Protein AF-A0A506XE75-F1 (afdb_monomer)

Nearest PDB structures (foldseek):
  2o48-assembly1_X  TM=9.927E-01  e=6.125E-06  Macaca fascicularis
  4gqa-assembly1_A-2  TM=9.554E-01  e=1.207E-05  Klebsiella pneumoniae 342
  4gqa-assembly2_D  TM=9.560E-01  e=1.128E-05  Klebsiella pneumoniae 342
  4gqa-assembly2_C-3  TM=9.571E-01  e=2.380E-05  Klebsiella pneumoniae 342
  4had-assembly1_D  TM=9.519E-01  e=2.547E-05  Rhizobium etli CFN 42

Sequence (68 aa):
VVAVASRSAERASEFAARHGIEAAYGSYEQLVADPQVDVVLVAAPHSEHRRLALLAIDAGKHVLVEKP

pLDDT: mean 97.24, std 2.53, range [80.56, 98.69]

Foldseek 3Di:
DQADEDCQQVVQVVVCVVVVHNYGYNDLLVVLLDPVAQEDEAPDPPVCQVVSQVSNVVSVHHYDYDDD

Solvent-accessible surface area (backbone atoms only — not comparable to full-atom values): 3935 Å² total; per-residue (Å²): 122,66,63,44,58,29,90,41,44,67,63,13,43,54,50,17,66,76,69,74,32,82,34,56,22,46,33,63,68,60,48,48,66,36,89,87,54,65,66,46,76,47,80,65,64,52,90,43,45,68,60,52,49,48,53,29,46,76,57,72,29,46,76,47,72,57,88,101

Secondary structure (DSSP, 8-state):
--EEE-SSHHHHHHHHHHHT-SEEESSHHHHHH-TT--EEEE-S-HHHHHHHHHHHHHTT-EEEE---

Structure (mmCIF, N/CA/C/O backbone):
data_AF-A0A506XE75-F1
#
_entry.id   AF-A0A506XE75-F1
#
loop_
_atom_site.group_PDB
_atom_site.id
_atom_site.type_symbol
_atom_site.label_atom_id
_atom_site.label_alt_id
_atom_site.label_comp_id
_atom_site.label_asym_id
_atom_site.label_entity_id
_atom_site.label_seq_id
_atom_site.pdbx_PDB_ins_code
_atom_site.Cartn_x
_atom_site.Cartn_y
_atom_site.Cartn_z
_atom_site.occupancy
_atom_site.B_iso_or_equiv
_atom_site.auth_seq_id
_atom_site.auth_comp_id
_atom_site.auth_asym_id
_atom_site.auth_atom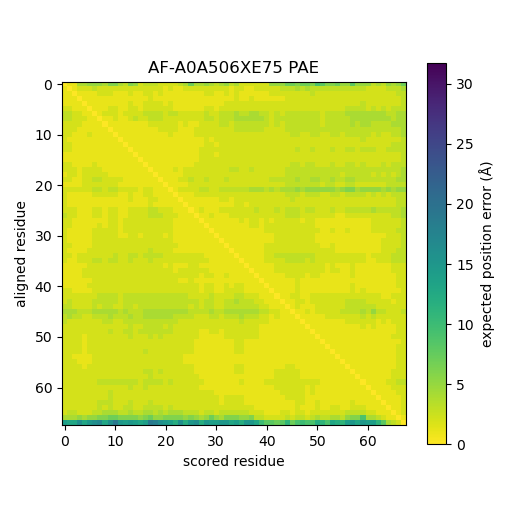_id
_atom_site.pdbx_PDB_model_num
ATOM 1 N N . VAL A 1 1 ? -4.720 9.860 5.947 1.00 89.31 1 VAL A N 1
ATOM 2 C CA . VAL A 1 1 ? -3.848 8.697 5.662 1.00 89.31 1 VAL A CA 1
ATOM 3 C C . VAL A 1 1 ? -3.821 7.863 6.924 1.00 89.31 1 VAL A C 1
ATOM 5 O O . VAL A 1 1 ? -3.443 8.412 7.947 1.00 89.31 1 VAL A O 1
ATOM 8 N N . VAL A 1 2 ? -4.298 6.618 6.873 1.00 96.75 2 VAL A N 1
ATOM 9 C CA . VAL A 1 2 ? -4.398 5.743 8.061 1.00 96.75 2 VAL A CA 1
ATOM 10 C C . VAL A 1 2 ? -3.132 4.907 8.284 1.00 96.75 2 VAL A C 1
ATOM 12 O O . VAL A 1 2 ? -2.775 4.628 9.421 1.00 96.75 2 VAL A O 1
ATOM 15 N N . ALA A 1 3 ? -2.407 4.586 7.206 1.00 97.81 3 ALA A N 1
ATOM 16 C CA . ALA A 1 3 ? -1.215 3.748 7.244 1.00 97.81 3 ALA A CA 1
ATOM 17 C C . ALA A 1 3 ? -0.148 4.179 6.224 1.00 97.81 3 ALA A C 1
ATOM 19 O O . ALA A 1 3 ? -0.462 4.781 5.193 1.00 97.81 3 ALA A O 1
ATOM 20 N N . VAL A 1 4 ? 1.109 3.813 6.486 1.00 98.25 4 VAL A N 1
ATOM 21 C CA . VAL A 1 4 ? 2.235 3.902 5.541 1.00 98.25 4 VAL A CA 1
ATOM 22 C C . VAL A 1 4 ? 3.051 2.607 5.547 1.00 98.25 4 VAL A C 1
ATOM 24 O O . VAL A 1 4 ? 3.169 1.947 6.577 1.00 98.25 4 VAL A O 1
ATOM 27 N N . ALA A 1 5 ? 3.646 2.244 4.408 1.00 97.75 5 ALA A N 1
ATOM 28 C CA . ALA A 1 5 ? 4.545 1.097 4.304 1.00 97.75 5 ALA A CA 1
ATOM 29 C C . ALA A 1 5 ? 5.850 1.425 3.585 1.00 97.75 5 ALA A C 1
ATOM 31 O O . ALA A 1 5 ? 5.901 2.223 2.647 1.00 97.75 5 ALA A O 1
ATOM 32 N N . SER A 1 6 ? 6.908 0.738 3.998 1.00 96.44 6 SER A N 1
ATOM 33 C CA . SER A 1 6 ? 8.223 0.749 3.364 1.00 96.44 6 SER A CA 1
ATOM 34 C C . SER A 1 6 ? 8.845 -0.635 3.501 1.00 96.44 6 SER A C 1
ATOM 36 O O . SER A 1 6 ? 8.553 -1.346 4.451 1.00 96.44 6 SER A O 1
ATOM 38 N N . ARG A 1 7 ? 9.781 -0.994 2.614 1.00 94.19 7 ARG A N 1
ATOM 39 C CA . ARG A 1 7 ? 10.614 -2.211 2.761 1.00 94.19 7 ARG A CA 1
ATOM 40 C C . ARG A 1 7 ? 11.529 -2.182 3.996 1.00 94.19 7 ARG A C 1
ATOM 42 O O . ARG A 1 7 ? 12.201 -3.163 4.286 1.00 94.19 7 ARG A O 1
ATOM 49 N N . SER A 1 8 ? 11.621 -1.035 4.667 1.00 95.62 8 SER A N 1
ATOM 50 C CA . SER A 1 8 ? 12.324 -0.849 5.934 1.00 95.62 8 SER A CA 1
ATOM 51 C C . SER A 1 8 ? 11.311 -0.384 6.974 1.00 95.62 8 SER A C 1
ATOM 53 O O . SER A 1 8 ? 10.721 0.689 6.818 1.00 95.62 8 SER A O 1
ATOM 55 N N . ALA A 1 9 ? 11.136 -1.186 8.026 1.00 96.31 9 ALA A N 1
ATOM 56 C CA . ALA A 1 9 ? 10.251 -0.869 9.144 1.00 96.31 9 ALA A CA 1
ATOM 57 C C . ALA A 1 9 ? 10.648 0.447 9.828 1.00 96.31 9 ALA A C 1
ATOM 59 O O . ALA A 1 9 ? 9.789 1.271 10.114 1.00 96.31 9 ALA A O 1
ATOM 60 N N . GLU A 1 10 ? 11.949 0.686 10.002 1.00 98.00 10 GLU A N 1
ATOM 61 C CA . GLU A 1 10 ? 12.480 1.934 10.560 1.00 98.00 10 GLU A CA 1
ATOM 62 C C . GLU A 1 10 ? 12.033 3.151 9.739 1.00 98.00 10 GLU A C 1
ATOM 64 O O . GLU A 1 10 ? 11.409 4.062 10.276 1.00 98.00 10 GLU A O 1
ATOM 69 N N . ARG A 1 11 ? 12.229 3.122 8.413 1.00 97.31 11 ARG A N 1
ATOM 70 C CA . ARG A 1 11 ? 11.800 4.221 7.531 1.00 97.31 11 ARG A CA 1
ATOM 71 C C . ARG A 1 11 ? 10.286 4.437 7.544 1.00 97.31 11 ARG A C 1
ATOM 73 O O . ARG A 1 11 ? 9.847 5.577 7.415 1.00 97.31 11 ARG A O 1
ATOM 80 N N . ALA A 1 12 ? 9.493 3.367 7.647 1.00 97.81 12 ALA A N 1
ATOM 81 C CA . ALA A 1 12 ? 8.039 3.483 7.762 1.00 97.81 12 ALA A CA 1
ATOM 82 C C . ALA A 1 12 ? 7.651 4.183 9.072 1.00 97.81 12 ALA A C 1
ATOM 84 O O . ALA A 1 12 ? 6.879 5.139 9.040 1.00 97.81 12 ALA A O 1
ATOM 85 N N . SER A 1 13 ? 8.235 3.759 10.195 1.00 98.12 13 SER A N 1
ATOM 86 C CA . SER A 1 13 ? 7.989 4.337 11.519 1.00 98.12 13 SER A CA 1
ATOM 87 C C . SER A 1 13 ? 8.424 5.7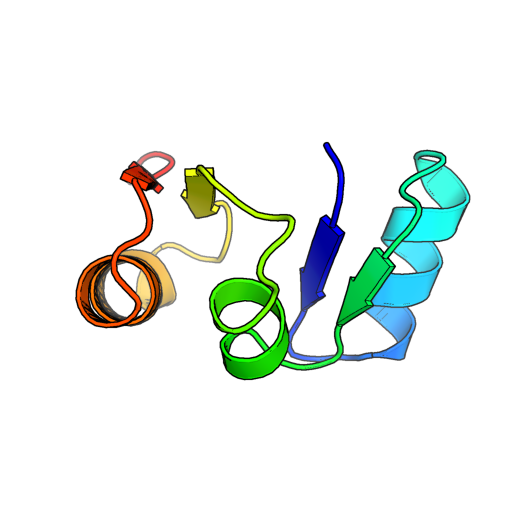99 11.609 1.00 98.12 13 SER A C 1
ATOM 89 O O . SER A 1 13 ? 7.675 6.629 12.115 1.00 98.12 13 SER A O 1
ATOM 91 N N . GLU A 1 14 ? 9.595 6.152 11.071 1.00 98.31 14 GLU A N 1
ATOM 92 C CA . GLU A 1 14 ? 10.060 7.544 11.019 1.00 98.31 14 GLU A CA 1
ATOM 93 C C . GLU A 1 14 ? 9.123 8.438 10.202 1.00 98.31 14 GLU A C 1
ATOM 95 O O . GLU A 1 14 ? 8.814 9.561 10.608 1.00 98.31 14 GLU A O 1
ATOM 100 N N . PHE A 1 15 ? 8.667 7.954 9.042 1.00 98.00 15 PHE A N 1
ATOM 101 C CA . PHE A 1 15 ? 7.729 8.691 8.201 1.00 98.00 15 PHE A CA 1
ATOM 102 C C . PHE A 1 15 ? 6.381 8.864 8.906 1.00 98.00 15 PHE A C 1
ATOM 104 O O . PHE A 1 15 ? 5.831 9.964 8.921 1.00 98.00 15 PHE A O 1
ATOM 111 N N . ALA A 1 16 ? 5.876 7.803 9.537 1.00 98.25 16 ALA A N 1
ATOM 112 C CA . ALA A 1 16 ? 4.635 7.849 10.292 1.00 98.25 16 ALA A CA 1
ATOM 113 C C . ALA A 1 16 ? 4.710 8.846 11.454 1.00 98.25 16 ALA A C 1
ATOM 115 O O . ALA A 1 16 ? 3.845 9.711 11.564 1.00 98.25 16 ALA A O 1
ATOM 116 N N . ALA A 1 17 ? 5.789 8.812 12.243 1.00 98.19 17 ALA A N 1
ATOM 117 C CA . ALA A 1 17 ? 6.016 9.752 13.339 1.00 98.19 17 ALA A CA 1
ATOM 118 C C . ALA A 1 17 ? 6.098 11.206 12.849 1.00 98.19 17 ALA A C 1
ATOM 120 O O . ALA A 1 17 ? 5.499 12.100 13.444 1.00 98.19 17 ALA A O 1
ATOM 121 N N . ARG A 1 18 ? 6.795 11.449 11.731 1.00 98.38 18 ARG A N 1
ATOM 122 C CA . ARG A 1 18 ? 6.931 12.788 11.134 1.00 98.38 18 ARG A CA 1
ATOM 123 C C . ARG A 1 18 ? 5.598 13.372 10.669 1.00 98.38 18 ARG A C 1
ATOM 125 O O . ARG A 1 18 ? 5.429 14.588 10.702 1.00 98.38 18 ARG A O 1
ATOM 132 N N . HIS A 1 19 ? 4.684 12.525 10.206 1.00 97.81 19 HIS A N 1
ATOM 133 C CA . HIS A 1 19 ? 3.428 12.944 9.584 1.00 97.81 19 HIS A CA 1
ATOM 134 C C . HIS A 1 19 ? 2.182 12.658 10.435 1.00 97.81 19 HIS A C 1
ATOM 136 O O . HIS A 1 19 ? 1.075 12.941 9.981 1.00 97.81 19 HIS A O 1
ATOM 142 N N . GLY A 1 20 ? 2.344 12.129 11.652 1.00 97.44 20 GLY A N 1
ATOM 143 C CA . GLY A 1 20 ? 1.232 11.779 12.540 1.00 97.44 20 GLY A CA 1
ATOM 144 C C . GLY A 1 20 ? 0.334 10.669 11.982 1.00 97.44 20 GLY A C 1
ATOM 145 O O . GLY A 1 20 ? -0.881 10.741 12.134 1.00 97.44 20 GLY A O 1
ATOM 146 N N . ILE A 1 21 ? 0.913 9.683 11.290 1.00 98.00 21 ILE A N 1
ATOM 147 C CA . ILE A 1 21 ? 0.185 8.528 10.741 1.00 98.00 21 ILE A CA 1
ATOM 148 C C . ILE A 1 21 ? 0.164 7.419 11.793 1.00 98.00 21 ILE A C 1
ATOM 150 O O . ILE A 1 21 ? 1.195 7.105 12.382 1.00 98.00 21 ILE A O 1
ATOM 154 N N . GLU A 1 22 ? -1.008 6.832 12.020 1.00 95.44 22 GLU A N 1
ATOM 155 C CA . GLU A 1 22 ? -1.247 5.889 13.116 1.00 95.44 22 GLU A CA 1
ATOM 156 C C . GLU A 1 22 ? -0.559 4.532 12.908 1.00 95.44 22 GLU A C 1
ATOM 158 O O . GLU A 1 22 ? 0.055 4.007 13.837 1.00 95.44 22 GLU A O 1
ATOM 163 N N . ALA A 1 23 ? -0.604 3.985 11.688 1.00 97.69 23 ALA A N 1
ATOM 164 C CA . ALA A 1 23 ? -0.011 2.688 11.367 1.00 97.69 23 ALA A CA 1
ATOM 165 C C . ALA A 1 23 ? 1.215 2.797 10.442 1.00 97.69 23 ALA A C 1
ATOM 167 O O . ALA A 1 23 ? 1.214 3.508 9.431 1.00 97.69 23 ALA A O 1
ATOM 168 N N . ALA A 1 24 ? 2.262 2.035 10.763 1.00 98.31 24 ALA A N 1
ATOM 169 C CA . ALA A 1 24 ? 3.483 1.923 9.972 1.00 98.31 24 ALA A CA 1
ATOM 170 C C . ALA A 1 24 ? 3.859 0.452 9.773 1.00 98.31 24 ALA A C 1
ATOM 172 O O . ALA A 1 24 ? 3.977 -0.301 10.740 1.00 98.31 24 ALA A O 1
ATOM 173 N N . TYR A 1 25 ? 4.089 0.052 8.523 1.00 98.25 25 TYR A N 1
ATOM 174 C CA . TYR A 1 25 ? 4.382 -1.332 8.161 1.00 98.25 25 TYR A CA 1
ATOM 175 C C . TYR A 1 25 ? 5.748 -1.482 7.488 1.00 98.25 25 TYR A C 1
ATOM 177 O O . TYR A 1 25 ? 6.145 -0.684 6.635 1.00 98.25 25 TYR A O 1
ATOM 185 N N . GLY A 1 26 ? 6.461 -2.549 7.858 1.00 97.31 26 GLY A N 1
ATOM 186 C CA . GLY A 1 26 ? 7.755 -2.921 7.276 1.00 97.31 26 GLY A CA 1
ATOM 187 C C . GLY A 1 26 ? 7.645 -3.722 5.976 1.00 97.31 26 GLY A C 1
ATOM 188 O O . GLY A 1 26 ? 8.667 -4.094 5.398 1.00 97.31 26 GLY A O 1
ATOM 189 N N . SER A 1 27 ? 6.424 -4.004 5.520 1.00 96.94 27 SER A N 1
ATOM 190 C CA . SER A 1 27 ? 6.156 -4.628 4.231 1.00 96.94 27 SER A CA 1
ATOM 191 C C . SER A 1 27 ? 4.874 -4.082 3.605 1.00 96.94 27 SER A C 1
ATOM 193 O O . SER A 1 27 ? 3.999 -3.541 4.284 1.00 96.94 27 SER A O 1
ATOM 195 N N . TYR A 1 28 ? 4.763 -4.213 2.285 1.00 97.75 28 TYR A N 1
ATOM 196 C CA . TYR A 1 28 ? 3.577 -3.764 1.555 1.00 97.75 28 TYR A CA 1
ATOM 197 C C . TYR A 1 28 ? 2.411 -4.739 1.733 1.00 97.75 28 TYR A C 1
ATOM 199 O O . TYR A 1 28 ? 1.258 -4.327 1.737 1.00 97.75 28 TYR A O 1
ATOM 207 N N . GLU A 1 29 ? 2.721 -6.017 1.941 1.00 97.88 29 GLU A N 1
ATOM 208 C CA . GLU A 1 29 ? 1.773 -7.100 2.192 1.00 97.88 29 GLU A CA 1
ATOM 209 C C . GLU A 1 29 ? 0.997 -6.858 3.493 1.00 97.88 29 GLU A C 1
ATOM 211 O O . GLU A 1 29 ? -0.214 -7.049 3.532 1.00 97.88 29 GLU A O 1
ATOM 216 N N . GLN A 1 30 ? 1.674 -6.364 4.536 1.00 97.88 30 GLN A N 1
ATOM 217 C CA . GLN A 1 30 ? 1.021 -5.966 5.785 1.00 97.88 30 GLN A CA 1
ATOM 218 C C . GLN A 1 30 ? 0.049 -4.798 5.573 1.00 97.88 30 GLN A C 1
ATOM 220 O O . GLN A 1 30 ? -1.053 -4.828 6.108 1.00 97.88 30 GLN A O 1
ATOM 225 N N . LEU A 1 31 ? 0.426 -3.805 4.759 1.00 98.25 31 LEU A N 1
ATOM 226 C CA . LEU A 1 31 ? -0.425 -2.645 4.488 1.00 98.25 31 LEU A CA 1
ATOM 227 C C . LEU A 1 31 ? -1.675 -3.007 3.683 1.00 98.25 31 LEU A C 1
ATOM 229 O O . LEU A 1 31 ? -2.757 -2.526 3.997 1.00 98.25 31 LEU A O 1
ATOM 233 N N . VAL A 1 32 ? -1.557 -3.856 2.661 1.00 98.38 32 VAL A N 1
ATOM 234 C CA . VAL A 1 32 ? -2.737 -4.257 1.874 1.00 98.38 32 VAL A CA 1
ATOM 235 C C . VAL A 1 32 ? -3.640 -5.240 2.625 1.00 98.38 32 VAL A C 1
ATOM 237 O O . VAL A 1 32 ? -4.818 -5.338 2.300 1.00 98.38 32 VAL A O 1
ATOM 240 N N . ALA A 1 33 ? -3.120 -5.942 3.637 1.00 98.31 33 ALA A N 1
ATOM 241 C CA . ALA A 1 33 ? -3.910 -6.810 4.509 1.00 98.31 33 ALA A CA 1
ATOM 242 C C . ALA A 1 33 ? -4.683 -6.040 5.596 1.00 98.31 33 ALA A C 1
ATOM 244 O O . ALA A 1 33 ? -5.577 -6.615 6.218 1.00 98.31 33 ALA A O 1
ATOM 245 N N . ASP A 1 34 ? -4.365 -4.763 5.831 1.00 98.12 34 ASP A N 1
ATOM 246 C CA . ASP A 1 34 ? -5.038 -3.950 6.841 1.00 98.12 34 ASP A CA 1
ATOM 247 C C . ASP A 1 34 ? -6.511 -3.701 6.442 1.00 98.12 34 ASP A C 1
ATOM 249 O O . ASP A 1 34 ? -6.785 -3.127 5.375 1.00 98.12 34 ASP A O 1
ATOM 253 N N . PRO A 1 35 ? -7.491 -4.127 7.264 1.00 97.38 35 PRO A N 1
ATOM 254 C CA . PRO A 1 35 ? -8.902 -3.872 6.997 1.00 97.38 35 PRO A CA 1
ATOM 255 C C . PRO A 1 35 ? -9.288 -2.388 7.100 1.00 97.38 35 PRO A C 1
ATOM 257 O O . PRO A 1 35 ? -10.357 -2.035 6.620 1.00 97.38 35 PRO A O 1
ATOM 260 N N . GLN A 1 36 ? -8.460 -1.526 7.700 1.00 97.56 36 GLN A N 1
ATOM 261 C CA . GLN A 1 36 ? -8.693 -0.077 7.777 1.00 97.56 36 GLN A CA 1
ATOM 262 C C . GLN A 1 36 ? -8.267 0.675 6.502 1.00 97.56 36 GLN A C 1
ATOM 264 O O . GLN A 1 36 ? -8.555 1.863 6.363 1.00 97.56 36 GLN A O 1
ATOM 269 N N . VAL A 1 37 ? -7.561 0.021 5.572 1.00 98.12 37 VAL A N 1
ATOM 270 C CA . VAL A 1 37 ? -7.101 0.635 4.317 1.00 98.12 37 VAL A CA 1
ATOM 271 C C . VAL A 1 37 ? -8.098 0.355 3.196 1.00 98.12 37 VAL A C 1
ATOM 273 O O . VAL A 1 37 ? -8.219 -0.784 2.755 1.00 98.12 37 VAL A O 1
ATOM 276 N N . ASP A 1 38 ? -8.753 1.389 2.669 1.00 98.31 38 ASP A N 1
ATOM 277 C CA . ASP A 1 38 ? -9.670 1.262 1.519 1.00 98.31 38 ASP A CA 1
ATOM 278 C C . ASP A 1 38 ? -8.976 1.499 0.163 1.00 98.31 38 ASP A C 1
ATOM 280 O O . ASP A 1 38 ? -9.289 0.865 -0.849 1.00 98.31 38 ASP A O 1
ATOM 284 N N . VAL A 1 39 ? -8.018 2.433 0.140 1.00 98.44 39 VAL A N 1
ATOM 285 C CA . VAL A 1 39 ? -7.324 2.906 -1.066 1.00 98.44 39 VAL A CA 1
ATOM 286 C C . VAL A 1 39 ? -5.817 2.936 -0.824 1.00 98.44 39 VAL A C 1
ATOM 288 O O . VAL A 1 39 ? -5.356 3.449 0.197 1.00 98.44 39 VAL A O 1
ATOM 291 N N . VAL A 1 40 ? -5.039 2.444 -1.787 1.00 98.50 40 VAL A N 1
ATOM 292 C CA . VAL A 1 40 ? -3.572 2.453 -1.770 1.00 98.50 40 VAL A CA 1
ATOM 293 C C . VAL A 1 40 ? -3.039 3.469 -2.777 1.00 98.50 40 VAL A C 1
ATOM 295 O O . VAL A 1 40 ? -3.321 3.382 -3.972 1.00 98.50 40 VAL A O 1
ATOM 298 N N . LEU A 1 41 ? -2.220 4.407 -2.293 1.00 98.31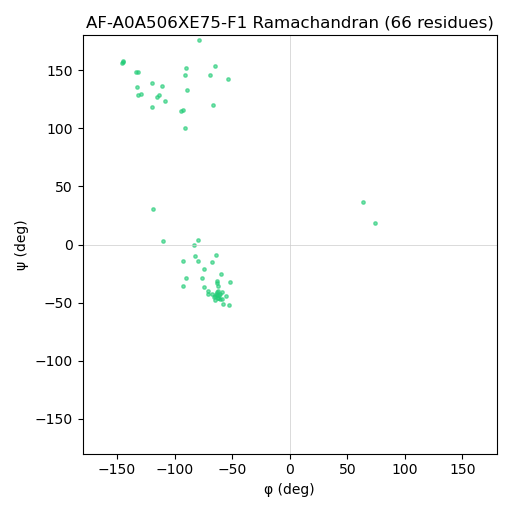 41 LEU A N 1
ATOM 299 C CA . LEU A 1 41 ? -1.396 5.279 -3.130 1.00 98.31 41 LEU A CA 1
ATOM 300 C C . LEU A 1 41 ? -0.013 4.648 -3.321 1.00 98.31 41 LEU A C 1
ATOM 302 O O . LEU A 1 41 ? 0.760 4.525 -2.369 1.00 98.31 41 LEU A O 1
ATOM 306 N N . VAL A 1 42 ? 0.324 4.286 -4.555 1.00 97.94 42 VAL A N 1
ATOM 307 C CA . VAL A 1 42 ? 1.649 3.775 -4.911 1.00 97.94 42 VAL A CA 1
ATOM 308 C C . VAL A 1 42 ? 2.536 4.945 -5.333 1.00 97.94 42 VAL A C 1
ATOM 310 O O . VAL A 1 42 ? 2.446 5.419 -6.459 1.00 97.94 42 VAL A O 1
ATOM 313 N N . ALA A 1 43 ? 3.397 5.388 -4.413 1.00 95.75 43 ALA A N 1
ATOM 314 C CA . ALA A 1 43 ? 4.412 6.430 -4.624 1.00 95.75 43 ALA A CA 1
ATOM 315 C C . ALA A 1 43 ? 5.849 5.896 -4.406 1.00 95.75 43 ALA A C 1
ATOM 317 O O . ALA A 1 43 ? 6.739 6.596 -3.921 1.00 95.75 43 ALA A O 1
ATOM 318 N N . ALA A 1 44 ? 6.055 4.607 -4.693 1.00 94.00 44 ALA A N 1
ATOM 319 C CA . ALA A 1 44 ? 7.361 3.949 -4.659 1.00 94.00 44 ALA A CA 1
ATOM 320 C C . ALA A 1 44 ? 8.173 4.285 -5.933 1.00 94.00 44 ALA A C 1
ATOM 322 O O . ALA A 1 44 ? 7.654 4.947 -6.823 1.00 94.00 44 ALA A O 1
ATOM 323 N N . PRO A 1 45 ? 9.443 3.855 -6.074 1.00 95.06 45 PRO A N 1
ATOM 324 C CA . PRO A 1 45 ? 10.136 3.966 -7.357 1.00 95.06 45 PRO A CA 1
ATOM 325 C C . PRO A 1 45 ? 9.333 3.318 -8.493 1.00 95.06 45 PRO A C 1
ATOM 327 O O . PRO A 1 45 ? 8.756 2.248 -8.295 1.00 95.06 45 PRO A O 1
ATOM 330 N N . HIS A 1 46 ? 9.362 3.919 -9.684 1.00 95.88 46 HIS A N 1
ATOM 331 C CA . HIS A 1 46 ? 8.563 3.502 -10.846 1.00 95.88 46 HIS A CA 1
ATOM 332 C C . HIS A 1 46 ? 8.677 2.006 -11.197 1.00 95.88 46 HIS A C 1
ATOM 334 O O . HIS A 1 46 ? 7.709 1.378 -11.624 1.00 95.88 46 HIS A O 1
ATOM 340 N N . SER A 1 47 ? 9.843 1.391 -10.961 1.00 96.88 47 SER A N 1
ATOM 341 C CA . SER A 1 47 ? 10.064 -0.048 -11.161 1.00 96.88 47 SER A CA 1
ATOM 342 C C . SER A 1 47 ? 9.140 -0.933 -10.314 1.00 96.88 47 SER A C 1
ATOM 344 O O . SER A 1 47 ? 8.861 -2.070 -10.687 1.00 96.88 47 SER A O 1
ATOM 346 N N . GLU A 1 48 ? 8.647 -0.419 -9.187 1.00 96.88 48 GLU A N 1
ATOM 347 C CA . GLU A 1 48 ? 7.758 -1.127 -8.267 1.00 96.88 48 GLU A CA 1
ATOM 348 C C . GLU A 1 48 ? 6.273 -0.886 -8.557 1.00 96.88 48 GLU A C 1
ATOM 350 O O . GLU A 1 48 ? 5.443 -1.640 -8.047 1.00 96.88 48 GLU A O 1
ATOM 355 N N . HIS A 1 49 ? 5.915 0.111 -9.378 1.00 97.69 49 HIS A N 1
ATOM 356 C CA . HIS A 1 49 ? 4.522 0.515 -9.596 1.00 97.69 49 HIS A CA 1
ATOM 357 C C . HIS A 1 49 ? 3.632 -0.656 -9.990 1.00 97.69 49 HIS A C 1
ATOM 359 O O . HIS A 1 49 ? 2.635 -0.928 -9.326 1.00 97.69 49 HIS A O 1
ATOM 365 N N . ARG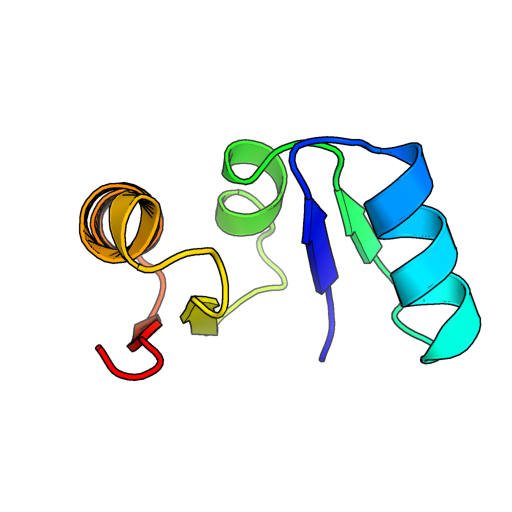 A 1 50 ? 4.037 -1.412 -11.017 1.00 97.88 50 ARG A N 1
ATOM 366 C CA . ARG A 1 50 ? 3.279 -2.575 -11.488 1.00 97.88 50 ARG A CA 1
ATOM 367 C C . ARG A 1 50 ? 3.096 -3.619 -10.388 1.00 97.88 50 ARG A C 1
ATOM 369 O O . ARG A 1 50 ? 1.996 -4.129 -10.213 1.00 97.88 50 ARG A O 1
ATOM 376 N N . ARG A 1 51 ? 4.167 -3.964 -9.667 1.00 98.00 51 ARG A N 1
ATOM 377 C CA . ARG A 1 51 ? 4.128 -5.019 -8.645 1.00 98.00 51 ARG A CA 1
ATOM 378 C C . ARG A 1 51 ? 3.224 -4.622 -7.479 1.00 98.00 51 ARG A C 1
ATOM 380 O O . ARG A 1 51 ? 2.413 -5.430 -7.046 1.00 98.00 51 ARG A O 1
ATOM 387 N N . LEU A 1 52 ? 3.351 -3.388 -6.995 1.00 98.12 52 LEU A N 1
ATOM 388 C CA . LEU A 1 52 ? 2.588 -2.891 -5.850 1.00 98.12 52 LEU A CA 1
ATOM 389 C C . LEU A 1 52 ? 1.131 -2.595 -6.197 1.00 98.12 52 LEU A C 1
ATOM 391 O O . LEU A 1 52 ? 0.253 -2.866 -5.384 1.00 98.12 52 LEU A O 1
ATOM 395 N N . ALA A 1 5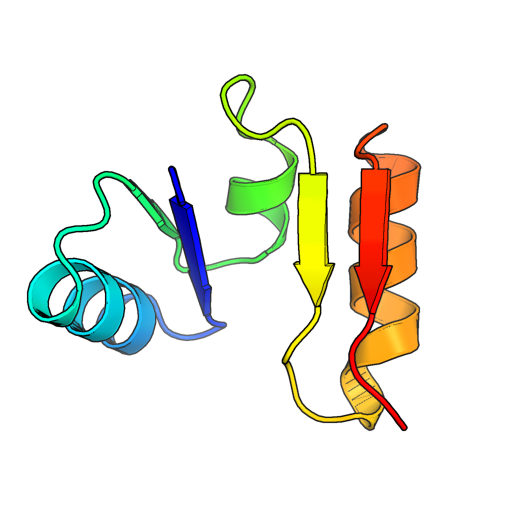3 ? 0.863 -2.095 -7.405 1.00 98.44 53 ALA A N 1
ATOM 396 C CA . ALA A 1 53 ? -0.501 -1.912 -7.876 1.00 98.44 53 ALA A CA 1
ATOM 397 C C . ALA A 1 53 ? -1.232 -3.255 -7.970 1.00 98.44 53 ALA A C 1
ATOM 399 O O . ALA A 1 53 ? -2.341 -3.369 -7.463 1.00 98.44 53 ALA A O 1
ATOM 400 N N . LEU A 1 54 ? -0.596 -4.282 -8.547 1.00 98.62 54 LEU A N 1
ATOM 401 C CA . LEU A 1 54 ? -1.184 -5.622 -8.610 1.00 98.62 54 LEU A CA 1
ATOM 402 C C . LEU A 1 54 ? -1.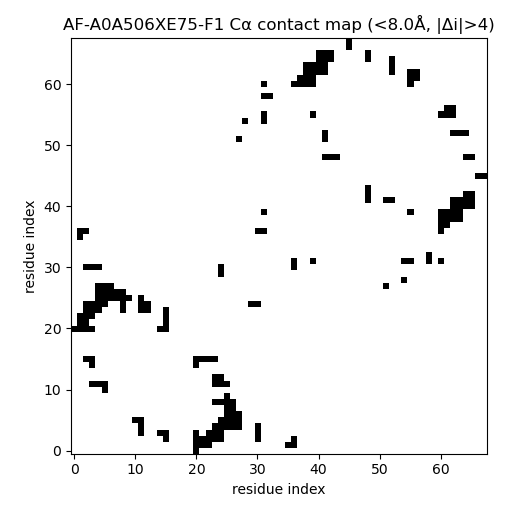376 -6.227 -7.219 1.00 98.62 54 LEU A C 1
ATOM 404 O O . LEU A 1 54 ? -2.453 -6.731 -6.945 1.00 98.62 54 LEU A O 1
ATOM 408 N N . LEU A 1 55 ? -0.402 -6.087 -6.313 1.00 98.56 55 LEU A N 1
ATOM 409 C CA . LEU A 1 55 ? -0.549 -6.530 -4.922 1.00 98.56 55 LEU A CA 1
ATOM 410 C C . LEU A 1 55 ? -1.776 -5.901 -4.237 1.00 98.56 55 LEU A C 1
ATOM 412 O O . LEU A 1 55 ? -2.520 -6.589 -3.543 1.00 98.56 55 LEU A O 1
ATOM 416 N N . ALA A 1 56 ? -1.992 -4.598 -4.423 1.00 98.62 56 ALA A N 1
ATOM 417 C CA . ALA A 1 56 ? -3.136 -3.902 -3.844 1.00 98.62 56 ALA A CA 1
ATOM 418 C C . ALA A 1 56 ? -4.465 -4.300 -4.515 1.00 98.62 56 ALA A C 1
ATOM 420 O O . ALA A 1 56 ? -5.452 -4.509 -3.812 1.00 98.62 56 ALA A O 1
ATOM 421 N N . ILE A 1 57 ? -4.480 -4.470 -5.843 1.00 98.62 57 ILE A N 1
ATOM 422 C CA . ILE A 1 57 ? -5.648 -4.959 -6.595 1.00 98.62 57 ILE A CA 1
ATOM 423 C C . ILE A 1 57 ? -6.023 -6.380 -6.157 1.00 98.62 57 ILE A C 1
ATOM 425 O O . ILE A 1 57 ? -7.193 -6.639 -5.889 1.00 98.62 57 ILE A O 1
ATOM 429 N N . ASP A 1 58 ? -5.045 -7.280 -6.035 1.00 98.69 58 ASP A N 1
ATOM 430 C CA . ASP A 1 58 ? -5.248 -8.670 -5.609 1.00 98.69 58 ASP A CA 1
ATOM 431 C C . ASP A 1 58 ? -5.790 -8.746 -4.172 1.00 98.69 58 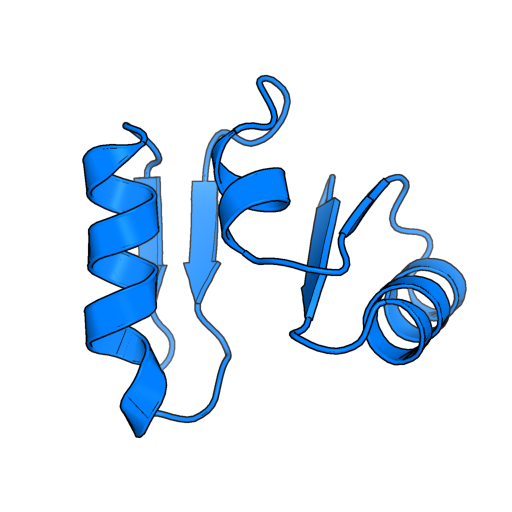ASP A C 1
ATOM 433 O O . ASP A 1 58 ? -6.586 -9.625 -3.847 1.00 98.69 58 ASP A O 1
ATOM 437 N N . ALA A 1 59 ? -5.415 -7.787 -3.319 1.00 98.50 59 ALA A N 1
ATOM 438 C CA . ALA A 1 59 ? -5.962 -7.619 -1.973 1.00 98.50 59 ALA A CA 1
ATOM 439 C C . ALA A 1 59 ? -7.338 -6.916 -1.940 1.00 98.50 59 ALA A C 1
ATOM 441 O O . ALA A 1 59 ? -7.862 -6.631 -0.862 1.00 98.50 59 ALA A O 1
ATOM 442 N N . GLY A 1 60 ? -7.927 -6.611 -3.101 1.00 98.38 60 GLY A N 1
ATOM 443 C CA . GLY A 1 60 ? -9.239 -5.975 -3.222 1.00 98.38 60 GLY A CA 1
AT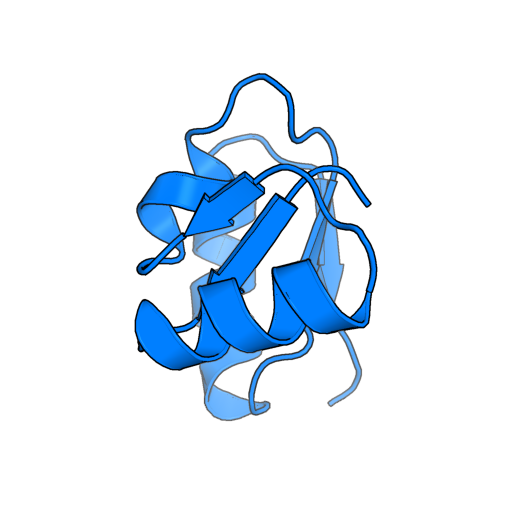OM 444 C C . GLY A 1 60 ? -9.255 -4.484 -2.880 1.00 98.38 60 GLY A C 1
ATOM 445 O O . GLY A 1 60 ? -10.320 -3.942 -2.594 1.00 98.38 60 GLY A O 1
ATOM 446 N N . LYS A 1 61 ? -8.098 -3.812 -2.882 1.00 98.50 61 LYS A N 1
ATOM 447 C CA . LYS A 1 61 ? -7.985 -2.382 -2.570 1.00 98.50 61 LYS A CA 1
ATOM 448 C C . LYS A 1 61 ? -8.105 -1.538 -3.835 1.00 98.50 61 LYS A C 1
ATOM 450 O O . LYS A 1 61 ? -7.613 -1.912 -4.901 1.00 98.50 61 LYS A O 1
ATOM 455 N N . HIS A 1 62 ? -8.704 -0.356 -3.720 1.00 98.69 62 HIS A N 1
ATOM 456 C CA . HIS A 1 62 ? -8.630 0.637 -4.792 1.00 98.69 62 HIS A CA 1
ATOM 457 C C . HIS A 1 62 ? -7.201 1.178 -4.899 1.00 98.69 62 HIS A C 1
ATOM 459 O O . HIS A 1 62 ? -6.516 1.319 -3.887 1.00 98.69 62 HIS A O 1
ATOM 465 N N . VAL A 1 63 ? -6.741 1.502 -6.110 1.00 98.56 63 VAL A N 1
ATOM 466 C CA . VAL A 1 63 ? -5.341 1.891 -6.332 1.00 98.56 63 VAL A CA 1
ATOM 467 C C . VAL A 1 63 ? -5.241 3.194 -7.111 1.00 98.56 63 VAL A C 1
ATOM 469 O O . VAL A 1 63 ? -5.827 3.336 -8.183 1.00 98.56 63 VAL A O 1
ATOM 472 N N . LEU A 1 64 ? -4.441 4.119 -6.581 1.00 98.50 64 LEU A N 1
ATOM 473 C CA . LEU A 1 64 ? -3.925 5.287 -7.287 1.00 98.50 64 LEU A CA 1
ATOM 474 C C . LEU A 1 64 ? -2.408 5.127 -7.422 1.00 98.50 64 LEU A C 1
ATOM 476 O O . LEU A 1 64 ? -1.720 4.867 -6.438 1.00 98.50 64 LEU A O 1
ATOM 480 N N . VAL A 1 65 ? -1.878 5.269 -8.633 1.00 98.06 65 VAL A N 1
ATOM 481 C CA . VAL A 1 65 ? -0.447 5.088 -8.916 1.00 98.06 65 VAL A CA 1
ATOM 482 C C . VAL A 1 65 ? 0.126 6.424 -9.363 1.00 98.06 65 VAL A C 1
ATOM 484 O O . VAL A 1 65 ? -0.425 7.054 -10.267 1.00 98.06 65 VAL A O 1
ATOM 487 N N . GLU A 1 66 ? 1.207 6.867 -8.719 1.00 97.69 66 GLU A N 1
ATOM 488 C CA . GLU A 1 66 ? 1.947 8.042 -9.177 1.00 97.69 66 GLU A CA 1
ATOM 489 C C . GLU A 1 66 ? 2.589 7.794 -10.544 1.00 97.69 66 GLU A C 1
ATOM 491 O O . GLU A 1 66 ? 2.898 6.668 -10.921 1.00 97.69 66 GLU A O 1
ATOM 496 N N . LYS A 1 67 ? 2.805 8.870 -11.298 1.00 94.31 67 LYS A N 1
ATOM 497 C CA . LYS A 1 67 ? 3.468 8.801 -12.608 1.00 94.31 67 LYS A CA 1
ATOM 498 C C . LYS A 1 67 ? 4.986 8.963 -12.476 1.00 94.31 67 LYS A C 1
ATOM 500 O O . LYS A 1 67 ? 5.421 9.799 -11.668 1.00 94.31 67 LYS A O 1
ATOM 505 N N . PRO A 1 68 ? 5.790 8.381 -13.387 1.00 80.56 68 PRO A N 1
ATOM 506 C CA . PRO A 1 68 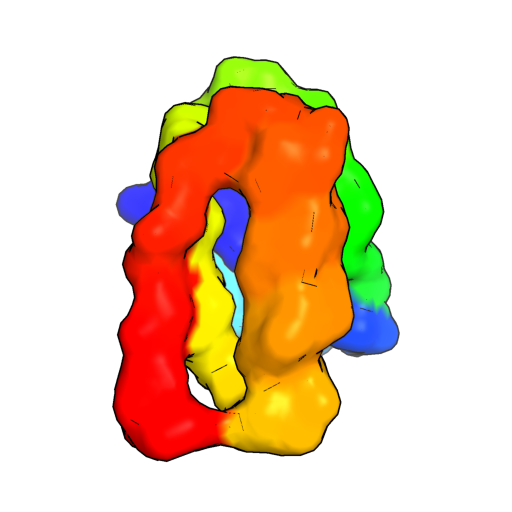? 5.523 7.238 -14.278 1.00 80.56 68 PRO A CA 1
ATOM 507 C C . PRO A 1 68 ? 5.680 5.897 -13.551 1.00 80.56 68 PRO A C 1
ATOM 509 O O . PRO A 1 68 ? 6.536 5.840 -12.650 1.00 80.56 68 PRO A O 1
#

Mean predicted aligned error: 2.05 Å

Radius of gyration: 11.17 Å; Cα contacts (8 Å, |Δi|>4): 106; chains: 1; bounding box: 22×22×28 Å